Protein AF-A0A7S1K4X0-F1 (afdb_monomer_lite)

Structure (mmCIF, N/CA/C/O backbone):
data_AF-A0A7S1K4X0-F1
#
_entry.id   AF-A0A7S1K4X0-F1
#
loop_
_atom_site.group_PDB
_atom_site.id
_atom_site.type_symbol
_atom_site.label_atom_id
_atom_site.label_alt_id
_atom_site.label_comp_id
_atom_site.label_asym_id
_atom_site.label_entity_id
_atom_site.label_seq_id
_atom_site.pdbx_PDB_ins_code
_atom_site.Cartn_x
_atom_site.Cartn_y
_atom_site.Cartn_z
_atom_site.occupancy
_atom_site.B_iso_or_equiv
_atom_site.auth_seq_id
_atom_site.auth_comp_id
_atom_site.auth_asym_id
_atom_site.auth_atom_id
_atom_site.pdbx_PDB_model_num
ATOM 1 N N . ILE A 1 1 ? -3.675 -9.478 -1.863 1.00 88.00 1 ILE A N 1
ATOM 2 C CA . ILE A 1 1 ? -3.369 -9.596 -3.313 1.00 88.00 1 ILE A CA 1
ATOM 3 C C . ILE A 1 1 ? -1.858 -9.610 -3.518 1.00 88.00 1 ILE A C 1
ATOM 5 O O . ILE A 1 1 ? -1.159 -8.982 -2.727 1.00 88.00 1 ILE A O 1
ATOM 9 N N . ARG A 1 2 ? -1.356 -10.297 -4.550 1.00 90.81 2 ARG A N 1
ATOM 10 C CA . ARG A 1 2 ? 0.055 -10.240 -4.954 1.00 90.81 2 ARG A CA 1
ATOM 11 C C . ARG A 1 2 ? 0.151 -9.844 -6.425 1.00 90.81 2 ARG A C 1
ATOM 13 O O . ARG A 1 2 ? -0.482 -10.479 -7.259 1.00 90.81 2 ARG A O 1
ATOM 20 N N . ILE A 1 3 ? 0.934 -8.815 -6.725 1.00 87.56 3 ILE A N 1
ATOM 21 C CA . ILE A 1 3 ? 1.166 -8.292 -8.071 1.00 87.56 3 ILE A CA 1
ATOM 22 C C . ILE A 1 3 ? 2.672 -8.329 -8.316 1.00 87.56 3 ILE A C 1
ATOM 24 O O . ILE A 1 3 ? 3.415 -7.598 -7.672 1.00 87.56 3 ILE A O 1
ATOM 28 N N . ASN A 1 4 ? 3.121 -9.187 -9.234 1.00 87.19 4 ASN A N 1
ATOM 29 C CA . ASN A 1 4 ? 4.527 -9.300 -9.642 1.00 87.19 4 ASN A CA 1
ATOM 30 C C . ASN A 1 4 ? 4.728 -8.663 -11.032 1.00 87.19 4 ASN A C 1
ATOM 32 O O . ASN A 1 4 ? 5.202 -9.310 -11.962 1.00 87.19 4 ASN A O 1
ATOM 36 N N . HIS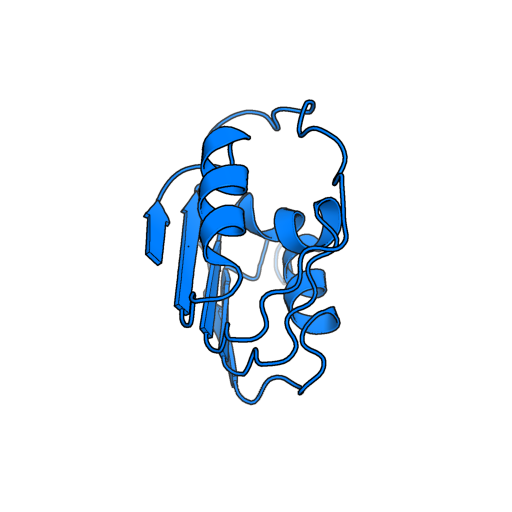 A 1 5 ? 4.302 -7.413 -11.191 1.00 82.50 5 HIS A N 1
ATOM 37 C CA . HIS A 1 5 ? 4.392 -6.646 -12.433 1.00 82.50 5 HIS A CA 1
ATOM 38 C C . HIS A 1 5 ? 4.655 -5.168 -12.115 1.00 82.50 5 HIS A C 1
ATOM 40 O O . HIS A 1 5 ? 4.307 -4.709 -11.030 1.00 82.50 5 HIS A O 1
ATOM 46 N N . ALA A 1 6 ? 5.261 -4.405 -13.031 1.00 80.94 6 ALA A N 1
ATOM 47 C CA . ALA A 1 6 ? 5.389 -2.954 -12.869 1.00 80.94 6 ALA A CA 1
ATOM 48 C C . ALA A 1 6 ? 3.999 -2.283 -12.747 1.00 80.94 6 ALA A C 1
ATOM 50 O O . ALA A 1 6 ? 3.027 -2.798 -13.309 1.00 80.94 6 ALA A O 1
ATOM 51 N N . PRO A 1 7 ? 3.872 -1.161 -12.020 1.00 81.00 7 PRO A N 1
ATOM 52 C CA . PRO A 1 7 ? 2.601 -0.456 -11.918 1.00 81.00 7 PRO A CA 1
ATOM 53 C C . PRO A 1 7 ? 2.150 0.031 -13.300 1.00 81.00 7 PRO A C 1
ATOM 55 O O . PRO A 1 7 ? 2.854 0.794 -13.952 1.00 81.00 7 PRO A O 1
ATOM 58 N N . THR A 1 8 ? 0.969 -0.409 -13.734 1.00 84.44 8 THR A N 1
ATOM 59 C CA . THR A 1 8 ? 0.272 0.099 -14.926 1.00 84.44 8 THR A CA 1
ATOM 60 C C . THR A 1 8 ? -1.036 0.766 -14.498 1.00 84.44 8 THR A C 1
ATOM 62 O O . THR A 1 8 ? -1.560 0.430 -13.427 1.00 84.44 8 THR A O 1
ATOM 65 N N . PRO A 1 9 ? -1.629 1.661 -15.312 1.00 83.56 9 PRO A N 1
ATOM 66 C CA . PRO A 1 9 ? -2.916 2.275 -14.984 1.00 83.56 9 PRO A CA 1
ATOM 67 C C . PRO A 1 9 ? -4.013 1.250 -14.657 1.00 83.56 9 PRO A C 1
ATOM 69 O O . PRO A 1 9 ? -4.773 1.441 -13.710 1.00 83.56 9 PRO A O 1
ATOM 72 N N . ALA A 1 10 ? -4.066 0.133 -15.392 1.00 85.56 10 ALA A N 1
ATOM 73 C CA . ALA A 1 10 ? -5.035 -0.936 -15.154 1.00 85.56 10 ALA A CA 1
ATOM 74 C C . ALA A 1 10 ? -4.812 -1.635 -13.803 1.00 85.56 10 ALA A C 1
ATOM 76 O O . ALA A 1 10 ? -5.765 -1.835 -13.054 1.00 85.56 10 ALA A O 1
ATOM 77 N N . LEU A 1 11 ? -3.560 -1.954 -13.454 1.00 89.31 11 LEU A N 1
ATOM 78 C CA . LEU A 1 11 ? -3.237 -2.590 -12.172 1.00 89.31 11 LEU A CA 1
ATOM 79 C C . LEU A 1 11 ? -3.475 -1.658 -10.984 1.00 89.31 11 LEU A C 1
ATOM 81 O O . LEU A 1 11 ? -3.912 -2.115 -9.931 1.00 89.31 11 LEU A O 1
ATOM 85 N N . ILE A 1 12 ? -3.218 -0.360 -11.149 1.00 88.38 12 ILE A N 1
ATOM 86 C CA . ILE A 1 12 ? -3.515 0.643 -10.123 1.00 88.38 12 ILE A CA 1
ATOM 87 C C . ILE A 1 12 ? -5.026 0.744 -9.915 1.00 88.38 12 ILE A C 1
ATOM 89 O O . ILE A 1 12 ? -5.478 0.645 -8.780 1.00 88.38 12 ILE A O 1
ATOM 93 N N . ARG A 1 13 ? -5.820 0.853 -10.989 1.00 88.06 13 ARG A N 1
ATOM 94 C CA . ARG A 1 13 ? -7.292 0.863 -10.888 1.00 88.06 13 ARG A CA 1
ATOM 95 C C . ARG A 1 13 ? -7.825 -0.406 -10.235 1.00 88.06 13 ARG A C 1
ATOM 97 O O . ARG A 1 13 ? -8.708 -0.333 -9.387 1.00 88.06 13 ARG A O 1
ATOM 104 N N . LEU A 1 14 ? -7.261 -1.557 -10.593 1.00 89.94 14 LEU A N 1
ATOM 105 C CA . LEU A 1 14 ? -7.610 -2.831 -9.981 1.00 89.94 14 LEU A CA 1
ATOM 106 C C . LEU A 1 14 ? -7.296 -2.824 -8.480 1.00 89.94 14 LEU A C 1
ATOM 108 O O . LEU A 1 14 ? -8.167 -3.147 -7.680 1.00 89.94 14 LEU A O 1
ATOM 112 N N . LEU A 1 15 ? -6.097 -2.399 -8.076 1.00 90.88 15 LEU A N 1
ATOM 113 C CA . LEU A 1 15 ? -5.729 -2.274 -6.662 1.00 90.88 15 LEU A CA 1
ATOM 114 C C . LEU A 1 15 ? -6.687 -1.339 -5.907 1.00 90.88 15 LEU A C 1
ATOM 116 O O . LEU A 1 15 ? -7.136 -1.667 -4.810 1.00 90.88 15 LEU A O 1
ATOM 120 N N . GLU A 1 16 ? -7.019 -0.197 -6.504 1.00 90.56 16 GLU A N 1
ATOM 121 C CA . GLU A 1 16 ? -7.908 0.817 -5.930 1.00 90.56 16 GLU A CA 1
ATOM 122 C C . GLU A 1 16 ? -9.367 0.350 -5.850 1.00 90.56 16 GLU A C 1
ATOM 124 O O . GLU A 1 16 ? -10.066 0.726 -4.911 1.00 90.56 16 GLU A O 1
ATOM 129 N N . SER A 1 17 ? -9.822 -0.525 -6.753 1.00 91.62 17 SER A N 1
ATOM 130 C CA . SER A 1 17 ? -11.153 -1.143 -6.651 1.00 91.62 17 SER A CA 1
ATOM 131 C C . SER A 1 17 ? -11.310 -2.037 -5.417 1.00 91.62 17 SER A C 1
ATOM 133 O O . SER A 1 17 ? -12.424 -2.249 -4.948 1.00 91.62 17 SER A O 1
ATOM 135 N N . PHE A 1 18 ? -10.200 -2.503 -4.834 1.00 92.06 18 PHE A N 1
ATOM 136 C CA . PHE A 1 18 ? -10.205 -3.285 -3.597 1.00 92.06 18 PHE A CA 1
ATOM 137 C C . PHE A 1 18 ? -9.973 -2.444 -2.340 1.00 92.06 18 PHE A C 1
ATOM 139 O O . PHE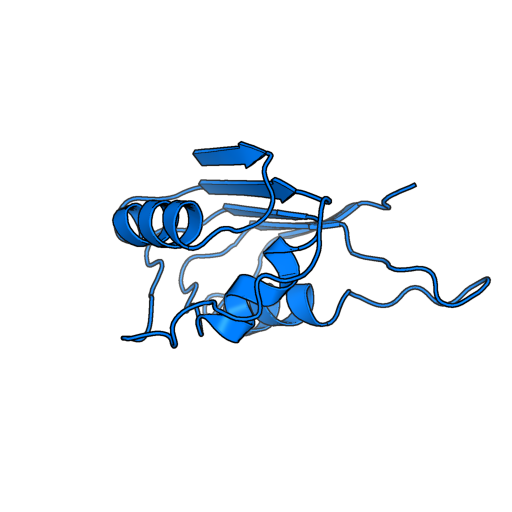 A 1 18 ? -9.822 -3.017 -1.259 1.00 92.06 18 PHE A O 1
ATOM 146 N N . LYS A 1 19 ? -9.925 -1.107 -2.442 1.00 90.75 19 LYS A N 1
ATOM 147 C CA . LYS A 1 19 ? -9.497 -0.231 -1.338 1.00 90.75 19 LYS A CA 1
ATOM 148 C C . LYS A 1 19 ? -10.224 -0.502 -0.014 1.00 90.75 19 LYS A C 1
ATOM 150 O O . LYS A 1 19 ? -9.581 -0.515 1.033 1.00 90.75 19 LYS A O 1
ATOM 155 N N . ASP A 1 20 ? -11.521 -0.803 -0.076 1.00 92.31 20 ASP A N 1
ATOM 156 C CA . ASP A 1 20 ? -12.385 -0.955 1.099 1.00 92.31 20 ASP A CA 1
ATOM 157 C C . ASP A 1 20 ? -12.327 -2.356 1.737 1.00 92.31 20 ASP A C 1
ATOM 159 O O . ASP A 1 20 ? -12.719 -2.522 2.890 1.00 92.31 20 ASP A O 1
ATOM 163 N N . SER A 1 21 ? -11.806 -3.365 1.028 1.00 94.31 21 SER A N 1
ATOM 164 C CA . SER A 1 21 ? -11.787 -4.770 1.481 1.00 94.31 21 SER A CA 1
ATOM 165 C C . SER A 1 21 ? -10.383 -5.353 1.651 1.00 94.31 21 SER A C 1
ATOM 167 O O . SER A 1 21 ? -10.201 -6.395 2.290 1.00 94.31 21 SER A O 1
ATOM 169 N N . ILE A 1 22 ? -9.363 -4.709 1.083 1.00 94.31 22 ILE A N 1
ATOM 170 C CA . ILE A 1 22 ? -8.026 -5.284 1.035 1.00 94.31 22 ILE A CA 1
ATOM 171 C C . ILE A 1 22 ? -7.276 -5.141 2.357 1.00 94.31 22 ILE A C 1
ATOM 173 O O . ILE A 1 22 ? -7.003 -4.045 2.836 1.00 94.31 22 ILE A O 1
ATOM 177 N N . LYS A 1 23 ? -6.874 -6.285 2.919 1.00 95.12 23 LYS A N 1
ATOM 178 C CA . LYS A 1 23 ? -6.126 -6.347 4.186 1.00 95.12 23 LYS A CA 1
ATOM 179 C C . LYS A 1 23 ? -4.623 -6.497 4.020 1.00 95.12 23 LYS A C 1
ATOM 181 O O . LYS A 1 23 ? -3.859 -6.058 4.880 1.00 95.12 23 LYS A O 1
ATOM 186 N N . SER A 1 24 ? -4.192 -7.106 2.916 1.00 95.00 24 SER A N 1
ATOM 187 C CA . SER A 1 24 ? -2.778 -7.307 2.626 1.00 95.00 24 SER A CA 1
ATOM 188 C C . SER A 1 24 ? -2.455 -7.216 1.137 1.00 95.00 24 SER A C 1
ATOM 190 O O . SER A 1 24 ? -3.165 -7.786 0.298 1.00 95.00 24 SER A O 1
ATOM 192 N N . VAL A 1 25 ? -1.358 -6.524 0.821 1.00 92.62 25 VAL A N 1
ATOM 193 C CA . VAL A 1 25 ? -0.816 -6.377 -0.536 1.00 92.62 25 VAL A CA 1
ATOM 194 C C . VAL A 1 25 ? 0.650 -6.792 -0.586 1.00 92.62 25 VAL A C 1
ATOM 196 O O . VAL A 1 25 ? 1.419 -6.509 0.333 1.00 92.62 25 VAL A O 1
ATOM 199 N N . ASP A 1 26 ? 1.034 -7.426 -1.686 1.00 92.38 26 ASP A N 1
ATOM 200 C CA . ASP A 1 26 ? 2.421 -7.676 -2.062 1.00 92.38 26 ASP A CA 1
ATOM 201 C C . ASP A 1 26 ? 2.638 -7.177 -3.493 1.00 92.38 26 ASP A C 1
ATOM 203 O O . ASP A 1 26 ? 2.114 -7.749 -4.447 1.00 92.38 26 ASP A O 1
ATOM 207 N N . LEU A 1 27 ? 3.332 -6.053 -3.627 1.00 89.38 27 LEU A N 1
ATOM 208 C CA . LEU A 1 27 ? 3.498 -5.284 -4.852 1.00 89.38 27 LEU A CA 1
ATOM 209 C C . LEU A 1 27 ? 4.974 -5.301 -5.250 1.00 89.38 27 LEU A C 1
ATOM 211 O O . LEU A 1 27 ? 5.817 -4.683 -4.596 1.00 89.38 27 LEU A O 1
ATOM 215 N N . ARG A 1 28 ? 5.296 -6.013 -6.329 1.00 86.44 28 ARG A N 1
ATOM 216 C CA . ARG A 1 28 ? 6.662 -6.198 -6.831 1.00 86.44 28 ARG A CA 1
ATOM 217 C C . ARG A 1 28 ? 6.710 -5.953 -8.332 1.00 86.44 28 ARG A C 1
ATOM 219 O O . ARG A 1 28 ? 5.813 -6.367 -9.052 1.00 86.44 28 ARG A O 1
ATOM 226 N N . GLY A 1 29 ? 7.771 -5.320 -8.826 1.00 75.94 29 GLY A N 1
ATOM 227 C CA . GLY A 1 29 ? 7.963 -5.124 -10.266 1.00 75.94 29 GLY A CA 1
ATOM 228 C C . GLY A 1 29 ? 9.111 -4.172 -10.590 1.00 75.94 29 GLY A C 1
ATOM 229 O O . GLY A 1 29 ? 9.210 -3.098 -9.996 1.00 75.94 29 GLY A O 1
ATOM 230 N N . VAL A 1 30 ? 9.976 -4.574 -11.527 1.00 65.81 30 VAL A N 1
ATOM 231 C CA . VAL A 1 30 ? 11.262 -3.904 -11.815 1.00 65.81 30 VAL A CA 1
ATOM 232 C C . VAL A 1 30 ? 11.428 -3.387 -13.256 1.00 65.81 30 VAL A C 1
ATOM 234 O O . VAL A 1 30 ? 12.394 -2.671 -13.500 1.00 65.81 30 VAL A O 1
ATOM 237 N N . LYS A 1 31 ? 10.532 -3.689 -14.217 1.00 57.53 31 LYS A N 1
ATOM 238 C CA . LYS A 1 31 ? 10.826 -3.500 -15.658 1.00 57.53 31 LYS A CA 1
ATOM 239 C C . LYS A 1 31 ? 10.016 -2.406 -16.393 1.00 57.53 31 LYS A C 1
ATOM 241 O O . LYS A 1 31 ? 8.802 -2.335 -16.245 1.00 57.53 31 LYS A O 1
ATOM 246 N N . ASN A 1 32 ? 10.772 -1.683 -17.240 1.00 48.56 32 ASN A N 1
ATOM 247 C CA . ASN A 1 32 ? 10.513 -0.673 -18.287 1.00 48.56 32 ASN A CA 1
ATOM 248 C C . ASN A 1 32 ? 9.968 0.710 -17.885 1.00 48.56 32 ASN A C 1
ATOM 250 O O . ASN A 1 32 ? 9.375 0.864 -16.825 1.00 48.56 32 ASN A O 1
ATOM 254 N N . LYS A 1 33 ? 10.350 1.715 -18.702 1.00 47.88 33 LYS A N 1
ATOM 255 C CA . LYS A 1 33 ? 10.246 3.177 -18.502 1.00 47.88 33 LYS A CA 1
ATOM 256 C C . LYS A 1 33 ? 8.991 3.584 -17.719 1.00 47.88 33 LYS A C 1
ATOM 258 O O . LYS A 1 33 ? 7.947 2.980 -17.951 1.00 47.88 33 LYS A O 1
ATOM 263 N N . PRO A 1 34 ? 9.082 4.588 -16.820 1.00 45.84 34 PRO A N 1
ATOM 264 C CA . PRO A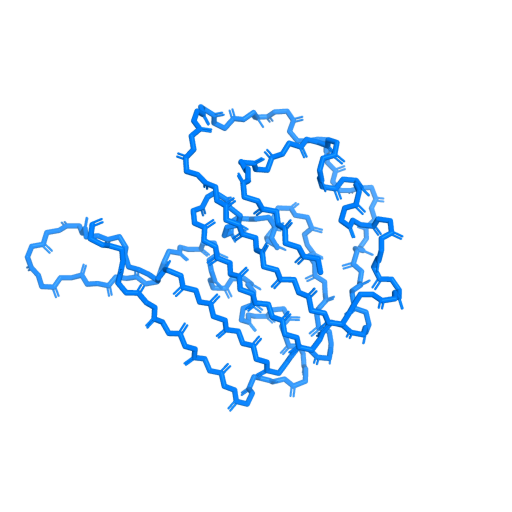 1 34 ? 7.881 5.147 -16.215 1.00 45.84 34 PRO A CA 1
ATOM 265 C C . PRO A 1 34 ? 6.910 5.482 -17.345 1.00 45.84 34 PRO A C 1
ATOM 267 O O . PRO A 1 34 ? 7.271 6.170 -18.297 1.00 45.84 34 PRO A O 1
ATOM 270 N N . ASP A 1 35 ? 5.717 4.905 -17.281 1.00 52.38 35 ASP A N 1
ATOM 271 C CA . ASP A 1 35 ? 4.619 5.400 -18.084 1.00 52.38 35 ASP A CA 1
ATOM 272 C C . ASP A 1 35 ? 4.266 6.738 -17.431 1.00 52.38 35 ASP A C 1
ATOM 274 O O . ASP A 1 35 ? 3.571 6.785 -16.414 1.00 52.38 35 ASP A O 1
ATOM 278 N N . ASP A 1 36 ? 4.868 7.819 -17.935 1.00 52.84 36 ASP A N 1
ATOM 279 C CA . ASP A 1 36 ? 4.689 9.187 -17.428 1.00 52.84 36 ASP A CA 1
ATOM 280 C C . ASP A 1 36 ? 3.210 9.634 -17.496 1.00 52.84 36 ASP A C 1
ATOM 282 O O . ASP A 1 36 ? 2.836 10.666 -16.946 1.00 52.84 36 ASP A O 1
ATOM 286 N N . ASN A 1 37 ? 2.343 8.814 -18.103 1.00 53.38 37 ASN A N 1
ATOM 287 C CA . ASN A 1 37 ? 0.900 8.981 -18.209 1.00 53.38 37 ASN A CA 1
ATOM 288 C C . ASN A 1 37 ? 0.108 8.181 -17.161 1.00 53.38 37 ASN A C 1
ATOM 290 O O . ASN A 1 37 ? -0.936 7.597 -17.468 1.00 53.38 37 ASN A O 1
ATOM 294 N N . LEU A 1 38 ? 0.542 8.160 -15.898 1.00 59.47 38 LEU A N 1
ATOM 295 C CA . LEU A 1 38 ? -0.412 7.842 -14.836 1.00 59.47 38 LEU A CA 1
ATOM 296 C C . LEU A 1 38 ? -1.450 8.973 -14.785 1.00 59.47 38 LEU A C 1
ATOM 298 O O . LEU A 1 38 ? -1.076 10.116 -14.520 1.00 59.47 38 LEU A O 1
ATOM 302 N N . PRO A 1 39 ? -2.748 8.699 -15.025 1.00 60.34 39 PRO A N 1
ATOM 303 C CA . PRO A 1 39 ? -3.756 9.743 -14.949 1.00 60.34 39 PRO A CA 1
ATOM 304 C C . PRO A 1 39 ? -3.746 10.349 -13.540 1.00 60.34 39 PRO A C 1
ATOM 306 O O . PRO A 1 39 ? -3.587 9.601 -12.562 1.00 60.34 39 PRO A O 1
ATOM 309 N N . PRO A 1 40 ? -3.921 11.676 -13.408 1.00 62.19 40 PRO A N 1
ATOM 310 C CA . PRO A 1 40 ? -3.912 12.332 -12.110 1.00 62.19 40 PRO A CA 1
ATOM 311 C C . PRO A 1 40 ? -4.931 11.669 -11.168 1.00 62.19 40 PRO A C 1
ATOM 313 O O . PRO A 1 40 ? -5.991 11.212 -11.614 1.00 62.19 40 PRO A O 1
ATOM 316 N N . PRO A 1 41 ? -4.612 11.546 -9.868 1.00 61.91 41 PRO A N 1
ATOM 317 C CA . PRO A 1 41 ? -5.517 10.936 -8.905 1.00 61.91 41 PRO A CA 1
ATOM 318 C C . PRO A 1 41 ? -6.820 11.737 -8.858 1.00 61.91 41 PRO A C 1
ATOM 320 O O . PRO A 1 41 ? -6.825 12.906 -8.486 1.00 61.91 41 PRO A O 1
ATOM 323 N N . GLN A 1 42 ? -7.928 11.100 -9.244 1.00 58.00 42 GLN A N 1
ATOM 324 C CA . GLN A 1 42 ? -9.247 11.740 -9.287 1.00 58.00 42 GLN A CA 1
ATOM 325 C C . GLN A 1 42 ? -9.830 11.972 -7.882 1.00 58.00 42 GLN A C 1
ATOM 327 O O . GLN A 1 42 ? -10.739 12.779 -7.724 1.00 58.00 42 GLN A O 1
ATOM 332 N N . GLN A 1 43 ? -9.306 11.297 -6.853 1.00 65.06 43 GLN A N 1
ATOM 333 C CA . GLN A 1 43 ? -9.773 11.402 -5.470 1.00 65.06 43 GLN A CA 1
ATOM 334 C C . GLN A 1 43 ? -8.714 10.906 -4.478 1.00 65.06 43 GLN A C 1
ATOM 336 O O . GLN A 1 43 ? -7.823 10.135 -4.837 1.00 65.06 43 GLN A O 1
ATOM 341 N N . HIS A 1 44 ? -8.832 11.315 -3.210 1.00 73.56 44 HIS A N 1
ATOM 342 C CA . HIS A 1 44 ? -8.058 10.721 -2.119 1.00 73.56 44 HIS A CA 1
ATOM 343 C C . HIS A 1 44 ? -8.416 9.237 -1.978 1.00 73.56 44 HIS A C 1
ATOM 345 O O . HIS A 1 44 ? -9.524 8.899 -1.560 1.00 73.56 44 HIS A O 1
ATOM 351 N N . ILE A 1 45 ? -7.479 8.348 -2.302 1.00 87.94 45 ILE A N 1
ATOM 352 C CA . ILE A 1 45 ? -7.675 6.911 -2.120 1.00 87.94 45 ILE A CA 1
ATOM 353 C C . ILE A 1 45 ? -7.282 6.541 -0.692 1.00 87.94 45 ILE A C 1
ATOM 355 O O . ILE A 1 45 ? -6.122 6.659 -0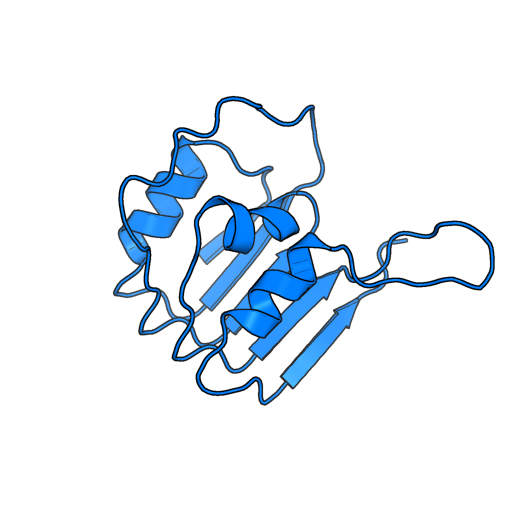.292 1.00 87.94 45 ILE A O 1
ATOM 359 N N . VAL A 1 46 ? -8.264 6.089 0.078 1.00 92.31 46 VAL A N 1
ATOM 360 C CA . VAL A 1 46 ? -8.070 5.578 1.434 1.00 92.31 46 VAL A CA 1
ATOM 361 C C . VAL A 1 46 ? -8.155 4.063 1.388 1.00 92.31 46 VAL A C 1
ATOM 363 O O . VAL A 1 46 ? -9.100 3.527 0.818 1.00 92.31 46 VAL A O 1
ATOM 366 N N . PHE A 1 47 ? -7.192 3.389 2.007 1.00 92.75 47 PHE A N 1
ATOM 367 C CA . PHE A 1 47 ? -7.225 1.949 2.241 1.00 92.75 47 PHE A CA 1
ATOM 368 C C . PHE A 1 47 ? -7.535 1.693 3.723 1.00 92.75 47 PHE A C 1
ATOM 370 O O . PHE A 1 47 ? -6.609 1.480 4.512 1.00 92.75 47 PHE A O 1
ATOM 377 N N . PRO A 1 48 ? -8.815 1.759 4.141 1.00 93.50 48 PRO A N 1
ATOM 378 C CA . PRO A 1 48 ? -9.195 1.715 5.552 1.00 93.50 48 PRO A CA 1
ATOM 379 C C . PRO A 1 48 ? -8.829 0.402 6.244 1.00 93.50 48 PRO A C 1
ATOM 381 O O . PRO A 1 48 ? -8.624 0.396 7.451 1.00 93.50 48 PRO A O 1
ATOM 384 N N . GLN A 1 49 ? -8.744 -0.703 5.498 1.00 94.44 49 GLN A N 1
ATOM 385 C CA . GLN A 1 49 ? -8.503 -2.033 6.059 1.00 94.44 49 GLN A CA 1
ATOM 386 C C . GLN A 1 49 ? -7.121 -2.601 5.735 1.00 94.44 49 GLN A C 1
ATOM 388 O O . GLN A 1 49 ? -6.854 -3.751 6.084 1.00 94.44 49 GLN A O 1
ATOM 393 N N . LEU A 1 50 ? -6.227 -1.847 5.091 1.00 94.50 50 LEU A N 1
ATOM 394 C CA . LEU A 1 50 ? -4.922 -2.377 4.705 1.00 9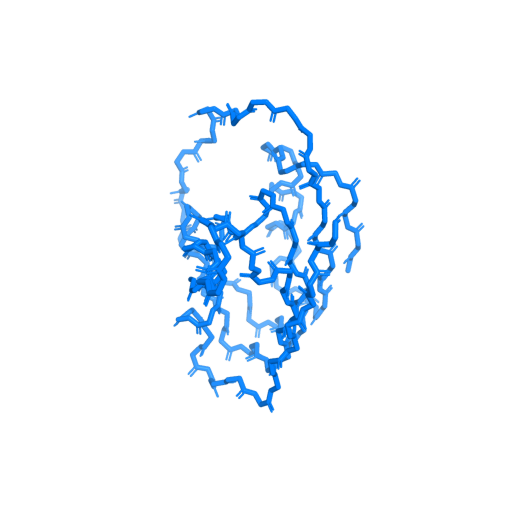4.50 50 LEU A CA 1
ATOM 395 C C . LEU A 1 50 ? -3.981 -2.425 5.909 1.00 94.50 50 LEU A C 1
ATOM 397 O O . LEU A 1 50 ? -3.455 -1.400 6.318 1.00 94.50 50 LEU A O 1
ATOM 401 N N . HIS A 1 51 ? -3.725 -3.626 6.429 1.00 94.38 51 HIS A N 1
ATOM 402 C CA . HIS A 1 51 ? -2.880 -3.849 7.607 1.00 94.38 51 HIS A CA 1
ATOM 403 C C . HIS A 1 51 ? -1.434 -4.198 7.256 1.00 94.38 51 HIS A C 1
ATOM 405 O O . HIS A 1 51 ? -0.522 -3.910 8.038 1.00 94.38 51 HIS A O 1
ATOM 411 N N . LYS A 1 52 ? -1.214 -4.826 6.093 1.00 93.69 52 LYS A N 1
ATOM 412 C CA . LYS A 1 52 ? 0.103 -5.307 5.661 1.00 93.69 52 LYS A CA 1
ATOM 413 C C . LYS A 1 52 ? 0.404 -4.944 4.210 1.00 93.69 52 LYS A C 1
ATOM 415 O O . LYS A 1 52 ? -0.353 -5.317 3.316 1.00 93.69 52 LYS A O 1
ATOM 420 N N . ALA A 1 53 ? 1.549 -4.321 3.961 1.00 91.25 53 ALA A N 1
ATOM 421 C CA . ALA A 1 53 ? 2.025 -4.005 2.620 1.00 91.25 53 ALA A CA 1
ATOM 422 C C . ALA A 1 53 ? 3.459 -4.497 2.423 1.00 91.25 53 ALA A C 1
ATOM 424 O O . ALA A 1 53 ? 4.320 -4.274 3.265 1.00 91.25 53 ALA A O 1
ATOM 425 N N . THR A 1 54 ? 3.715 -5.172 1.308 1.00 90.44 54 THR A N 1
ATOM 426 C CA . THR A 1 54 ? 5.063 -5.473 0.812 1.00 90.44 54 THR A CA 1
ATOM 427 C C . THR A 1 54 ? 5.246 -4.716 -0.496 1.00 90.44 54 THR A C 1
ATOM 429 O O . THR A 1 54 ? 4.400 -4.840 -1.377 1.00 90.44 54 THR A O 1
ATOM 432 N N . VAL A 1 55 ? 6.273 -3.872 -0.608 1.00 87.19 55 VAL A N 1
ATOM 433 C CA . VAL A 1 55 ? 6.426 -2.921 -1.721 1.00 87.19 55 VAL A CA 1
ATOM 434 C C . VAL A 1 55 ? 7.859 -2.922 -2.248 1.00 87.19 55 VAL A C 1
ATOM 436 O O . VAL A 1 55 ? 8.814 -2.600 -1.538 1.00 87.19 55 VAL A O 1
ATOM 439 N N . HIS A 1 56 ? 8.012 -3.268 -3.524 1.00 83.31 56 HIS A N 1
ATOM 440 C CA . HIS A 1 56 ? 9.301 -3.404 -4.198 1.00 83.31 56 HIS A CA 1
ATOM 441 C C . HIS A 1 56 ? 9.303 -2.714 -5.566 1.00 83.31 56 HIS A C 1
ATOM 443 O O . HIS A 1 56 ? 8.291 -2.680 -6.274 1.00 83.31 56 HIS A O 1
ATOM 449 N N . GLY A 1 57 ? 10.477 -2.229 -5.973 1.00 78.00 57 GLY A N 1
ATOM 450 C CA . GLY A 1 57 ? 10.701 -1.638 -7.291 1.00 78.00 57 GLY A CA 1
ATOM 451 C C . GLY A 1 57 ? 9.839 -0.399 -7.555 1.00 78.00 57 GLY A C 1
ATOM 452 O O . GLY A 1 57 ? 9.688 0.473 -6.703 1.00 78.00 57 GLY A O 1
ATOM 453 N N . LYS A 1 58 ? 9.244 -0.294 -8.747 1.00 77.12 58 LYS A N 1
ATOM 454 C CA . LYS A 1 58 ? 8.510 0.921 -9.161 1.00 77.12 58 LYS A CA 1
ATOM 455 C C . LYS A 1 58 ? 7.236 1.205 -8.349 1.00 77.12 58 LYS A C 1
ATOM 457 O O . LYS A 1 58 ? 6.732 2.322 -8.395 1.00 77.12 58 LYS A O 1
ATOM 462 N N . TRP A 1 59 ? 6.758 0.255 -7.546 1.00 82.94 59 TRP A N 1
ATOM 463 C CA . TRP A 1 59 ? 5.617 0.465 -6.649 1.00 82.94 59 TRP A CA 1
ATOM 464 C C . TRP A 1 59 ? 5.899 1.423 -5.488 1.00 82.94 59 TRP A C 1
ATOM 466 O O . TRP A 1 59 ? 4.955 1.943 -4.889 1.00 82.94 59 TRP A O 1
ATOM 476 N N . HIS A 1 60 ? 7.172 1.706 -5.181 1.00 79.12 60 HIS A N 1
ATOM 477 C CA . HIS A 1 60 ? 7.536 2.637 -4.111 1.00 79.12 60 HIS A CA 1
ATOM 478 C C . HIS A 1 60 ? 6.886 4.012 -4.296 1.00 79.12 60 HIS A C 1
ATOM 480 O O . HIS A 1 60 ? 6.376 4.566 -3.332 1.00 79.12 60 HIS A O 1
ATOM 486 N N . GLY A 1 61 ? 6.858 4.551 -5.520 1.00 78.00 61 GLY A N 1
ATOM 487 C CA . GLY A 1 61 ? 6.331 5.896 -5.797 1.00 78.00 61 GLY A CA 1
ATOM 488 C C . GLY A 1 61 ? 4.807 6.014 -5.721 1.00 78.00 61 GLY A C 1
ATOM 489 O O . GLY A 1 61 ? 4.289 7.092 -5.448 1.00 78.00 61 GLY A O 1
ATOM 490 N N . ILE A 1 62 ? 4.077 4.906 -5.868 1.00 82.50 62 ILE A N 1
ATOM 491 C CA . ILE A 1 62 ? 2.625 4.943 -6.085 1.00 82.50 62 ILE A CA 1
ATOM 492 C C . ILE A 1 62 ? 1.866 5.548 -4.902 1.00 82.50 62 ILE A C 1
ATOM 494 O O . ILE A 1 62 ? 0.955 6.342 -5.118 1.00 82.50 62 ILE A O 1
ATOM 498 N N . ALA A 1 63 ? 2.267 5.267 -3.656 1.00 83.25 63 ALA A N 1
ATOM 499 C CA . ALA A 1 63 ? 1.617 5.875 -2.490 1.00 83.25 63 ALA A CA 1
ATOM 500 C C . ALA A 1 63 ? 1.731 7.409 -2.475 1.00 83.25 63 ALA A C 1
ATOM 502 O O . ALA A 1 63 ? 0.807 8.084 -2.018 1.00 83.25 63 ALA A O 1
ATOM 503 N N . ARG A 1 64 ? 2.833 7.956 -3.005 1.00 82.19 64 ARG A N 1
ATOM 504 C CA . ARG A 1 64 ? 3.034 9.398 -3.185 1.00 82.19 64 ARG A CA 1
ATOM 505 C C . ARG A 1 64 ? 2.168 9.926 -4.317 1.00 82.19 64 ARG A C 1
ATOM 507 O O . ARG A 1 64 ? 1.391 10.855 -4.120 1.00 82.19 64 ARG A O 1
ATOM 514 N N . ASP A 1 65 ? 2.313 9.316 -5.487 1.00 81.31 65 ASP A N 1
ATOM 515 C CA . ASP A 1 65 ? 1.762 9.822 -6.742 1.00 81.31 65 ASP A CA 1
ATOM 516 C C . ASP A 1 65 ? 0.225 9.754 -6.727 1.00 81.31 65 ASP A C 1
ATOM 518 O O . ASP A 1 65 ? -0.458 10.628 -7.258 1.00 81.31 65 ASP A O 1
ATOM 522 N N . ARG A 1 66 ? -0.329 8.756 -6.028 1.00 84.12 66 ARG A N 1
ATOM 523 C CA . ARG A 1 66 ? -1.771 8.562 -5.834 1.00 84.12 66 ARG A CA 1
ATOM 524 C C . ARG A 1 66 ? -2.298 9.097 -4.499 1.00 84.12 66 ARG A C 1
ATOM 526 O O . ARG A 1 66 ? -3.487 8.959 -4.224 1.00 84.12 66 ARG A O 1
ATOM 533 N N . LYS A 1 67 ? -1.436 9.710 -3.673 1.00 85.69 67 LYS A N 1
ATOM 534 C CA . LYS A 1 67 ? -1.778 10.288 -2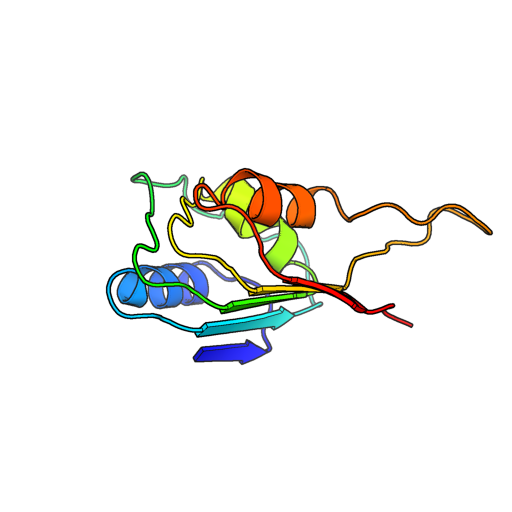.358 1.00 85.69 67 LYS A CA 1
ATOM 535 C C . LYS A 1 67 ? -2.574 9.322 -1.464 1.00 85.69 67 LYS A C 1
ATOM 537 O O . LYS A 1 67 ? -3.621 9.680 -0.922 1.00 85.69 67 LYS A O 1
ATOM 542 N N . TYR A 1 68 ? -2.096 8.085 -1.340 1.00 89.44 68 TYR A N 1
ATOM 543 C CA . TYR A 1 68 ? -2.781 7.052 -0.558 1.00 89.44 68 TYR A CA 1
ATOM 544 C C . TYR A 1 68 ? -2.850 7.413 0.923 1.00 89.44 68 TYR A C 1
ATOM 546 O O . TYR A 1 68 ? -1.862 7.864 1.485 1.00 89.44 68 TYR A O 1
ATOM 554 N N . LYS A 1 69 ? -3.984 7.156 1.578 1.00 91.44 69 LYS A N 1
ATOM 555 C CA . LYS A 1 69 ? -4.098 7.179 3.045 1.00 91.44 69 LYS A CA 1
ATOM 556 C C . LYS A 1 69 ? -4.218 5.753 3.561 1.00 91.44 69 LYS A C 1
ATOM 558 O O . LYS A 1 69 ? -5.088 5.014 3.102 1.00 91.44 69 LYS A O 1
ATOM 563 N N . LEU A 1 70 ? -3.366 5.373 4.508 1.00 92.50 70 LEU A N 1
ATOM 564 C CA . LEU A 1 70 ? -3.217 3.988 4.964 1.00 92.50 70 LEU A CA 1
ATOM 565 C C . LEU A 1 70 ? -3.481 3.884 6.478 1.00 92.50 70 LEU A C 1
ATOM 567 O O . LEU A 1 70 ? -2.577 3.545 7.241 1.00 92.50 70 LEU A O 1
ATOM 571 N N . PRO A 1 71 ? -4.699 4.205 6.951 1.00 92.56 71 PRO A N 1
ATOM 572 C CA . PRO A 1 71 ? -4.951 4.424 8.372 1.00 92.56 71 PRO A CA 1
ATOM 573 C C . PRO A 1 71 ? -4.897 3.179 9.252 1.00 92.56 71 PRO A C 1
ATOM 575 O O . PRO A 1 71 ? -4.861 3.329 10.464 1.00 92.56 71 PRO A O 1
ATOM 578 N N . ALA A 1 72 ? -4.896 1.978 8.673 1.00 93.12 72 ALA A N 1
ATOM 579 C CA . ALA A 1 72 ? -4.783 0.721 9.411 1.00 93.12 72 ALA A CA 1
ATOM 580 C C . ALA A 1 72 ? -3.448 -0.001 9.178 1.00 93.12 72 ALA A C 1
ATOM 582 O O . ALA A 1 72 ? -3.273 -1.127 9.655 1.00 93.12 72 ALA A O 1
ATOM 583 N N . LEU A 1 73 ? -2.514 0.603 8.433 1.00 92.94 73 LEU A N 1
ATOM 584 C CA . LEU A 1 73 ? -1.272 -0.066 8.063 1.00 92.94 73 LEU A CA 1
ATOM 585 C C . LEU A 1 73 ? -0.369 -0.207 9.284 1.00 92.94 73 LEU A C 1
ATOM 587 O O . LEU A 1 73 ? 0.037 0.783 9.880 1.00 92.94 73 LEU A O 1
ATOM 591 N N . LYS A 1 74 ? -0.030 -1.456 9.615 1.00 91.50 74 LYS A N 1
ATOM 592 C CA . LYS A 1 74 ? 0.808 -1.815 10.767 1.00 91.50 74 LYS A CA 1
ATOM 593 C C . LYS A 1 74 ? 2.118 -2.474 10.351 1.00 91.50 74 LYS A C 1
ATOM 595 O O . LYS A 1 74 ? 3.141 -2.268 10.997 1.00 91.50 74 LYS A O 1
ATOM 600 N N . HIS A 1 75 ? 2.094 -3.238 9.259 1.00 91.31 75 HIS A N 1
ATOM 601 C CA . HIS A 1 75 ? 3.238 -4.009 8.785 1.00 91.31 75 HIS A CA 1
ATOM 602 C C . HIS A 1 75 ? 3.641 -3.561 7.386 1.00 91.31 75 HIS A C 1
ATOM 604 O O . HIS A 1 75 ? 2.896 -3.762 6.424 1.00 91.31 75 HIS A O 1
ATOM 610 N N . LEU A 1 76 ? 4.837 -3.001 7.261 1.00 88.38 76 LEU A N 1
ATOM 611 C CA . LEU A 1 76 ? 5.391 -2.585 5.980 1.00 88.38 76 LEU A CA 1
ATOM 612 C C . LEU A 1 76 ? 6.687 -3.348 5.706 1.00 88.38 76 LEU A C 1
ATOM 614 O O . LEU A 1 76 ? 7.600 -3.356 6.527 1.00 88.38 76 LEU A O 1
ATOM 618 N N . SER A 1 77 ? 6.781 -3.979 4.541 1.00 87.44 77 SER A N 1
ATOM 619 C CA . SER A 1 77 ? 8.025 -4.548 4.036 1.00 87.44 77 SER A CA 1
ATOM 620 C C . SER A 1 77 ? 8.435 -3.845 2.752 1.00 87.44 77 SER A C 1
ATOM 622 O O . SER A 1 77 ? 7.619 -3.704 1.841 1.00 87.44 77 SER A O 1
ATOM 624 N N . THR A 1 78 ? 9.680 -3.380 2.673 1.00 79.06 78 THR A N 1
ATOM 625 C CA . THR A 1 78 ? 10.186 -2.673 1.492 1.00 79.06 78 THR A CA 1
ATOM 626 C C . THR A 1 78 ? 11.575 -3.153 1.103 1.00 79.06 78 THR A C 1
ATOM 628 O O . THR A 1 78 ? 12.439 -3.382 1.946 1.00 79.06 78 THR A O 1
ATOM 631 N N . ALA A 1 79 ? 11.817 -3.284 -0.199 1.00 69.62 79 ALA A N 1
ATOM 632 C CA . ALA A 1 79 ? 13.176 -3.324 -0.733 1.00 69.62 79 ALA A CA 1
ATOM 633 C C . ALA A 1 79 ? 13.763 -1.913 -0.637 1.00 69.62 79 ALA A C 1
ATOM 635 O O . ALA A 1 79 ? 13.411 -1.047 -1.438 1.00 69.62 79 ALA A O 1
ATOM 636 N N . SER A 1 80 ? 14.546 -1.648 0.405 1.00 57.28 80 SER A N 1
ATOM 637 C CA . SER A 1 80 ? 14.740 -0.273 0.874 1.00 57.28 80 SER A CA 1
ATOM 638 C C . SER A 1 80 ? 15.921 0.464 0.277 1.00 57.28 80 SER A C 1
ATOM 640 O O . SER A 1 80 ? 15.904 1.684 0.338 1.00 57.28 80 SER A O 1
ATOM 642 N N . PHE A 1 81 ? 16.926 -0.187 -0.303 1.00 53.62 81 PHE A N 1
ATOM 643 C CA . PHE A 1 81 ? 18.199 0.502 -0.505 1.00 53.62 81 PHE A CA 1
ATOM 644 C C . PHE A 1 81 ? 18.659 0.492 -1.956 1.00 53.62 81 PHE A C 1
ATOM 646 O O . PHE A 1 81 ? 18.993 -0.549 -2.511 1.00 53.62 81 PHE A O 1
ATOM 653 N N . SER A 1 82 ? 18.704 1.683 -2.556 1.00 50.47 82 SER A N 1
ATOM 654 C CA . SER A 1 82 ? 19.498 1.932 -3.757 1.00 50.47 82 SER A CA 1
ATOM 655 C C . SER A 1 82 ? 20.908 2.332 -3.335 1.00 50.47 82 SER A C 1
ATOM 657 O O . SER A 1 82 ? 21.075 3.293 -2.580 1.00 50.47 82 SER A O 1
ATOM 659 N N . ASN A 1 83 ? 21.904 1.606 -3.832 1.00 43.09 83 ASN A N 1
ATOM 660 C CA . ASN A 1 83 ? 23.316 1.908 -3.647 1.00 43.09 83 ASN A CA 1
ATOM 661 C C . ASN A 1 83 ? 23.679 3.170 -4.458 1.00 43.09 83 ASN A C 1
ATOM 663 O O . ASN A 1 83 ? 23.467 3.196 -5.670 1.00 43.09 83 ASN A O 1
ATOM 667 N N . ARG A 1 84 ? 24.193 4.222 -3.805 1.00 46.50 84 ARG A N 1
ATOM 668 C CA . ARG A 1 84 ? 24.735 5.422 -4.483 1.00 46.50 84 ARG A CA 1
ATOM 669 C C . ARG A 1 84 ? 26.277 5.467 -4.442 1.00 46.50 84 ARG A C 1
ATOM 671 O O . ARG A 1 84 ? 26.862 6.498 -4.753 1.00 46.50 84 ARG A O 1
ATOM 678 N N . GLY A 1 85 ? 26.917 4.371 -4.031 1.00 46.75 85 GLY A N 1
ATOM 679 C CA . GLY A 1 85 ? 28.349 4.248 -3.755 1.00 46.75 85 GLY A CA 1
ATOM 680 C C . GLY A 1 85 ? 28.609 3.452 -2.463 1.00 46.75 85 GLY A C 1
ATOM 681 O O . GLY A 1 85 ? 27.697 3.289 -1.644 1.00 46.75 85 GLY A O 1
ATOM 682 N N . PRO A 1 86 ? 29.838 2.945 -2.254 1.00 40.31 86 PRO A N 1
ATOM 683 C CA . PRO A 1 86 ? 30.157 2.103 -1.103 1.00 40.31 86 PRO A CA 1
ATOM 684 C C . PRO A 1 86 ? 29.877 2.836 0.220 1.00 40.31 86 PRO A C 1
ATOM 686 O O . PRO A 1 86 ? 30.486 3.859 0.515 1.00 40.31 86 PRO A O 1
ATOM 689 N N . GLY A 1 87 ? 28.934 2.304 1.009 1.00 45.00 87 GLY A N 1
ATOM 690 C CA . GLY A 1 87 ? 28.630 2.758 2.373 1.00 45.00 87 GLY A CA 1
ATOM 691 C C . GLY A 1 87 ? 27.402 3.664 2.548 1.00 45.00 87 GLY A C 1
ATOM 692 O O . GLY A 1 87 ? 27.059 3.969 3.687 1.00 45.00 87 GLY A O 1
ATOM 693 N N . ALA A 1 88 ? 26.704 4.065 1.477 1.00 44.47 88 ALA A N 1
ATOM 694 C CA . ALA A 1 88 ? 25.550 4.967 1.576 1.00 44.47 88 ALA A CA 1
ATOM 695 C C . ALA A 1 88 ? 24.240 4.290 1.134 1.00 44.47 88 ALA A C 1
ATOM 697 O O . ALA A 1 88 ? 23.893 4.260 -0.050 1.00 44.47 88 ALA A O 1
ATOM 698 N N . TYR A 1 89 ? 23.497 3.760 2.108 1.00 48.59 89 TYR A N 1
ATOM 699 C CA . TYR A 1 89 ? 22.185 3.150 1.904 1.00 48.59 89 TYR A CA 1
ATOM 700 C C . TYR A 1 89 ? 21.080 4.142 2.280 1.00 48.59 89 TYR A C 1
ATOM 702 O O . TYR A 1 89 ? 20.908 4.477 3.450 1.00 48.59 89 TYR A O 1
ATOM 710 N N . PHE A 1 90 ? 20.297 4.592 1.300 1.00 50.12 90 PHE A N 1
ATOM 711 C CA . PHE A 1 90 ? 19.128 5.439 1.550 1.00 50.12 90 PHE A CA 1
ATOM 712 C C . PHE A 1 90 ? 17.840 4.695 1.230 1.00 50.12 90 PHE A C 1
ATOM 714 O O . PHE A 1 90 ? 17.770 3.985 0.226 1.00 50.12 90 PHE A O 1
ATOM 721 N N . LEU A 1 91 ? 16.814 4.920 2.059 1.00 52.56 91 LEU A N 1
ATOM 722 C CA . LEU A 1 91 ? 15.443 4.555 1.726 1.00 52.56 91 LEU A CA 1
ATOM 723 C C . LEU A 1 91 ? 15.074 5.200 0.391 1.00 52.56 91 LEU A C 1
ATOM 725 O O . LEU A 1 91 ? 15.138 6.424 0.251 1.00 52.56 91 LEU A O 1
ATOM 729 N N . HIS A 1 92 ? 14.666 4.386 -0.580 1.00 61.22 92 HIS A N 1
ATOM 730 C CA . HIS A 1 92 ? 14.139 4.891 -1.843 1.00 61.22 92 HIS A CA 1
ATOM 731 C C . HIS A 1 92 ? 13.022 5.910 -1.538 1.00 61.22 92 HIS A C 1
ATOM 733 O O . HIS A 1 92 ? 12.088 5.590 -0.802 1.00 61.22 92 HIS A O 1
ATOM 739 N N . VAL A 1 93 ? 13.103 7.138 -2.071 1.00 61.59 93 VAL A N 1
ATOM 740 C CA . VAL A 1 93 ? 12.220 8.274 -1.696 1.00 61.59 93 VAL A CA 1
ATOM 741 C C . VAL A 1 93 ? 10.724 7.924 -1.794 1.00 61.59 93 VAL A C 1
ATOM 743 O O . VAL A 1 93 ? 9.902 8.458 -1.054 1.00 61.59 93 VAL A O 1
ATOM 746 N N . GLY A 1 94 ? 10.358 6.981 -2.668 1.00 64.88 94 GLY A N 1
ATOM 747 C CA . GLY A 1 94 ? 8.992 6.461 -2.754 1.00 64.88 94 GLY A CA 1
ATOM 748 C C . GLY A 1 94 ? 8.549 5.652 -1.524 1.00 64.88 94 GLY A C 1
ATOM 749 O O . GLY A 1 94 ? 7.439 5.842 -1.034 1.00 64.88 94 GLY A O 1
ATOM 750 N N . ALA A 1 95 ? 9.412 4.799 -0.961 1.00 71.81 95 ALA A N 1
ATOM 751 C CA . ALA A 1 95 ? 9.078 3.966 0.201 1.00 71.81 95 ALA A CA 1
ATOM 752 C C . ALA A 1 95 ? 8.759 4.813 1.447 1.00 71.81 95 ALA A C 1
ATOM 754 O O . ALA A 1 95 ? 7.887 4.457 2.237 1.00 71.81 95 ALA A O 1
ATOM 755 N N . TRP A 1 96 ? 9.388 5.986 1.566 1.00 76.94 96 TRP A N 1
ATOM 756 C CA . TRP A 1 96 ? 9.119 6.961 2.628 1.00 76.94 96 TRP A CA 1
ATOM 757 C C . TRP A 1 96 ? 7.653 7.405 2.702 1.00 76.94 96 TRP A C 1
ATOM 759 O O . TRP A 1 96 ? 7.148 7.730 3.775 1.00 76.94 96 TRP A O 1
ATOM 769 N N . GLN A 1 97 ? 6.951 7.409 1.570 1.00 83.19 97 GLN A N 1
ATOM 770 C CA . GLN A 1 97 ? 5.568 7.878 1.503 1.00 83.19 97 GLN A CA 1
ATOM 771 C C . GLN A 1 97 ? 4.586 6.826 2.022 1.00 83.19 97 GLN A C 1
ATOM 773 O O . GLN A 1 97 ? 3.584 7.175 2.632 1.00 83.19 97 GLN A O 1
ATOM 778 N N . TRP A 1 98 ? 4.919 5.539 1.910 1.00 84.69 98 TRP A N 1
ATOM 779 C CA . TRP A 1 98 ? 4.163 4.472 2.573 1.00 84.69 98 TRP A CA 1
ATOM 780 C C . TRP A 1 98 ? 4.230 4.586 4.098 1.00 84.69 98 TRP A C 1
ATOM 782 O O . TRP A 1 98 ? 3.229 4.357 4.770 1.00 84.69 98 TRP A O 1
ATOM 792 N N . ILE A 1 99 ? 5.388 4.990 4.630 1.00 84.81 99 ILE A N 1
ATOM 793 C CA . ILE A 1 99 ? 5.587 5.221 6.065 1.00 84.81 99 ILE A CA 1
ATOM 794 C C . ILE A 1 99 ? 4.793 6.445 6.524 1.00 84.81 99 ILE A C 1
ATOM 796 O O . ILE A 1 99 ? 4.006 6.347 7.460 1.00 84.81 99 ILE A O 1
ATOM 800 N N . ARG A 1 100 ? 4.947 7.590 5.844 1.00 83.88 100 ARG A N 1
ATOM 801 C CA . ARG A 1 100 ? 4.238 8.834 6.200 1.00 83.88 100 ARG A CA 1
ATOM 802 C C . ARG A 1 100 ? 2.718 8.707 6.144 1.00 83.88 100 ARG A C 1
ATOM 804 O O . ARG A 1 100 ? 2.027 9.344 6.931 1.00 83.88 100 ARG A O 1
ATOM 811 N N . ASN A 1 101 ? 2.204 7.899 5.223 1.00 86.50 101 ASN A N 1
ATOM 812 C CA . ASN A 1 101 ? 0.767 7.759 5.017 1.00 86.50 101 ASN A CA 1
ATOM 813 C C . ASN A 1 101 ? 0.107 6.751 5.979 1.00 86.50 101 ASN A C 1
ATOM 815 O O . ASN A 1 101 ? -1.122 6.620 5.960 1.00 86.50 101 ASN A O 1
ATOM 819 N N . ALA A 1 102 ? 0.888 6.054 6.814 1.00 86.12 102 ALA A N 1
ATOM 820 C CA . ALA A 1 102 ? 0.402 5.133 7.838 1.00 86.12 102 ALA A CA 1
ATOM 821 C C . ALA A 1 102 ? -0.003 5.890 9.116 1.00 86.12 102 ALA A C 1
ATOM 823 O O . ALA A 1 102 ? 0.789 6.043 10.045 1.00 86.12 102 ALA A O 1
ATOM 824 N N . SER A 1 103 ? -1.242 6.389 9.173 1.00 77.94 103 SER A N 1
ATOM 825 C CA . SER A 1 103 ? -1.665 7.293 10.256 1.00 77.94 103 SER A CA 1
ATOM 826 C C . SER A 1 103 ? -1.818 6.626 11.626 1.00 77.94 103 SER A C 1
ATOM 828 O O . SER A 1 103 ? -1.711 7.315 12.633 1.00 77.94 103 SER A O 1
ATOM 830 N N . SER A 1 104 ? -2.046 5.309 11.695 1.00 77.38 104 SER A N 1
ATOM 831 C CA . SER A 1 104 ? -2.067 4.565 12.969 1.00 77.38 104 SER A CA 1
ATOM 832 C C . SER A 1 104 ? -0.678 4.257 13.527 1.00 77.38 104 SER A C 1
ATOM 834 O O . SER A 1 104 ? -0.574 3.655 14.594 1.00 77.38 104 SER A O 1
ATOM 836 N N . GLY A 1 105 ? 0.380 4.603 12.791 1.00 78.00 105 GLY A N 1
ATOM 837 C CA . GLY A 1 105 ? 1.735 4.160 13.078 1.00 78.00 105 GLY A CA 1
ATOM 838 C C . GLY A 1 105 ? 2.000 2.724 12.617 1.00 78.00 105 GLY A C 1
ATOM 839 O O . GLY A 1 105 ? 1.109 1.873 12.564 1.00 78.00 105 GLY A O 1
ATOM 840 N N . LEU A 1 106 ? 3.263 2.467 12.276 1.00 81.00 106 LEU A N 1
ATOM 841 C CA . LEU A 1 106 ? 3.758 1.146 11.906 1.00 81.00 106 LEU A CA 1
ATOM 842 C C . LEU A 1 106 ? 4.267 0.430 13.155 1.00 81.00 106 LEU A C 1
ATOM 844 O O . LEU A 1 106 ? 5.099 0.962 13.883 1.00 81.00 106 LEU A O 1
ATOM 848 N N . THR A 1 107 ? 3.801 -0.796 13.378 1.00 81.25 107 THR A N 1
ATOM 849 C CA . THR A 1 107 ? 4.308 -1.662 14.452 1.00 81.25 107 THR A CA 1
ATOM 850 C C . THR A 1 107 ? 5.480 -2.520 13.983 1.00 81.25 107 THR A C 1
ATOM 852 O O . THR A 1 107 ? 6.199 -3.086 14.801 1.00 81.25 107 THR A O 1
ATOM 855 N N . SER A 1 108 ? 5.687 -2.638 12.667 1.00 79.69 108 SER A N 1
ATOM 856 C CA . SER A 1 108 ? 6.789 -3.406 12.094 1.00 79.69 108 SER A CA 1
ATOM 857 C C . SER A 1 108 ? 7.197 -2.871 10.722 1.00 79.69 108 SER A C 1
ATOM 859 O O . SER A 1 108 ? 6.356 -2.683 9.837 1.00 79.69 108 SER A O 1
ATOM 861 N N . ILE A 1 109 ? 8.505 -2.672 10.544 1.00 79.50 109 ILE A N 1
ATOM 862 C CA . ILE A 1 109 ? 9.133 -2.302 9.274 1.00 79.50 109 ILE A CA 1
ATOM 863 C C . ILE A 1 109 ? 10.213 -3.336 8.963 1.00 79.50 109 ILE A C 1
ATOM 865 O O . ILE A 1 109 ? 11.186 -3.456 9.703 1.00 79.50 109 ILE A O 1
ATOM 869 N N . HIS A 1 110 ? 10.060 -4.068 7.859 1.00 77.50 110 HIS A N 1
ATOM 870 C CA . HIS A 1 110 ? 11.062 -5.023 7.389 1.00 77.50 110 HIS A CA 1
ATOM 871 C C . HIS A 1 110 ? 11.695 -4.530 6.088 1.00 77.50 110 HIS A C 1
ATOM 873 O O . HIS A 1 110 ? 11.047 -4.491 5.040 1.00 77.50 110 HIS A O 1
ATOM 879 N N . SER A 1 111 ? 12.977 -4.179 6.150 1.00 65.00 111 SER A N 1
ATOM 880 C CA . SER A 1 111 ? 13.754 -3.803 4.971 1.00 65.00 111 SER A CA 1
ATOM 881 C C . SER A 1 111 ? 14.530 -4.997 4.429 1.00 65.00 111 SER A C 1
ATOM 883 O O . SER A 1 111 ? 15.230 -5.666 5.181 1.00 65.00 111 SER A O 1
ATOM 885 N N . THR A 1 112 ? 14.435 -5.238 3.124 1.00 65.12 112 THR A N 1
ATOM 886 C CA . THR A 1 112 ? 15.239 -6.256 2.428 1.00 65.12 112 THR A CA 1
ATOM 887 C C . THR A 1 112 ? 16.238 -5.579 1.492 1.00 65.12 112 THR A C 1
ATOM 889 O O . THR A 1 112 ? 15.913 -4.574 0.850 1.00 65.12 112 THR A O 1
ATOM 892 N N . LEU A 1 113 ? 17.471 -6.093 1.437 1.00 53.88 113 LEU A N 1
ATOM 893 C CA . LEU A 1 113 ? 18.457 -5.673 0.441 1.00 53.88 113 LEU A CA 1
ATOM 894 C C . LEU A 1 113 ? 18.057 -6.275 -0.914 1.00 53.88 113 LEU A C 1
ATOM 896 O O . LEU A 1 113 ? 17.834 -7.483 -0.996 1.00 53.88 113 LEU A O 1
ATOM 900 N N . GLN A 1 114 ? 17.962 -5.460 -1.968 1.00 49.41 114 GLN A N 1
ATOM 901 C CA . GLN A 1 114 ? 17.996 -5.999 -3.330 1.00 49.41 114 GLN A CA 1
ATOM 902 C C . GLN A 1 114 ? 19.463 -6.127 -3.725 1.00 49.41 114 GLN A C 1
ATOM 904 O O . GLN A 1 114 ? 20.159 -5.115 -3.774 1.00 49.41 114 GLN A O 1
ATOM 909 N N . GLN A 1 115 ? 19.916 -7.365 -3.914 1.00 39.72 115 GLN A N 1
ATOM 910 C CA . GLN A 1 115 ? 21.176 -7.664 -4.592 1.00 39.72 115 GLN A CA 1
ATOM 911 C C . GLN A 1 115 ? 21.001 -7.501 -6.100 1.00 39.72 115 GLN A C 1
ATOM 913 O O . GLN A 1 115 ? 19.894 -7.828 -6.595 1.00 39.72 115 GLN A O 1
#

Secondary structure (DSSP, 8-state):
-EEES---HHHHHHHHHTTTT--EEEEE---S---S-PPPPSS--B-TT--EEEE-GGGGGHHHHTT-B-TT--EEEEE-EEESSTT-EEE-TTHHHHHHT-TT--SEEEEE---

Foldseek 3Di:
DEDAAADDLVVVVVVLVCLAPDAEYAYHYADDDPPPPNPQQPDARENARHAYYEYEHNRLQCCVRNVYADANHAYYEYQAADDPDPPDGGGDPSVVSVQVRHNNHYNYYHHDHDD

Radius of gyration: 13.62 Å; chains: 1; bounding box: 42×23×33 Å

Organism: NCBI:txid1169539

Sequence (115 aa):
IRINHAPTPALIRLLESFKDSIKSVDLRGVKNKPDDNLPPPQQHIVFPQLHKATVHGKWHGIARDRKYKLPALKHLSTASFSNRGPGAYFLHVGAWQWIRNASSGLTSIHSTLQQ

pLDDT: mean 76.65, std 16.19, range [39.72, 95.12]